Protein AF-A0A951BWD3-F1 (afdb_monomer_lite)

Secondary structure (DSSP, 8-state):
-HHHHHHHHHHHHHHHHHHHHHHHHHHHHHHHHHHTT-TT-----S-GGGHHHHHHHHHHS-HHHHHHHHHHHHHHHHHHHHTS-HHHHHHHHHHHHHHT-

Foldseek 3Di:
DVVVVVVVVVVLVVVVVVLVVVVLLLVQLVVCLVCPPDPPPPDDRPPPVCNVVSNVVSVPDDPVNSVVVVVLSVVLVVCSVVVPCNPVSVVVVVVVVVVVD

Radius of gyration: 16.52 Å; chains: 1; bounding box: 34×26×48 Å

pLDDT: mean 78.41, std 15.21, range [47.03, 95.56]

Sequence (101 aa):
SSVSEGIGRSKADKLDSYLKVLYDLLRDLVILRETGDTAAANVSIKNEDIRRELQPLAACVPFSWIRKAVEKVDQIVELLRRNIQKTIALDALIVELRGAL

Structure (mmCIF, N/CA/C/O backbone):
data_AF-A0A951BWD3-F1
#
_entry.id   AF-A0A951BWD3-F1
#
loop_
_atom_site.group_PDB
_atom_site.id
_atom_site.type_symbol
_atom_site.label_atom_id
_atom_site.label_alt_id
_atom_site.label_comp_id
_atom_site.label_asym_id
_atom_site.label_entity_id
_atom_site.label_seq_id
_atom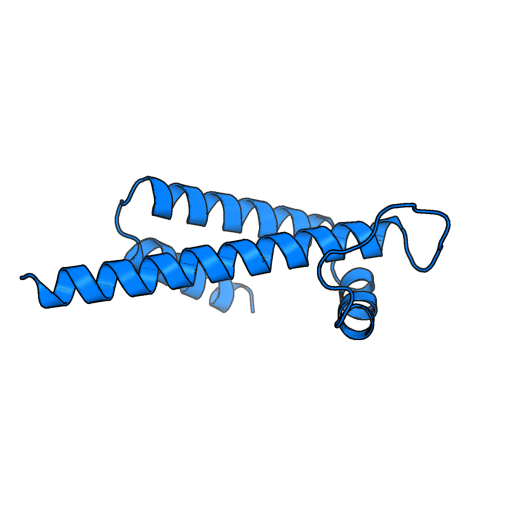_site.pdbx_PDB_ins_code
_atom_site.Cartn_x
_atom_site.Cartn_y
_atom_site.Cartn_z
_atom_site.occupancy
_atom_site.B_iso_or_equiv
_atom_site.auth_seq_id
_atom_site.auth_comp_id
_atom_site.auth_asym_id
_atom_site.auth_atom_id
_atom_site.pdbx_PDB_model_num
ATOM 1 N N . SER A 1 1 ? -11.343 2.843 33.570 1.00 49.84 1 SER A N 1
ATOM 2 C CA . SER A 1 1 ? -11.481 3.447 32.228 1.00 49.84 1 SER A CA 1
ATOM 3 C C . SER A 1 1 ? -10.162 3.944 31.627 1.00 49.84 1 SER A C 1
ATOM 5 O O . SER A 1 1 ? -9.987 3.794 30.431 1.00 49.84 1 SER A O 1
ATOM 7 N N . SER A 1 2 ? -9.187 4.414 32.423 1.00 48.12 2 SER A N 1
ATOM 8 C CA . SER A 1 2 ? -7.911 4.975 31.918 1.00 48.12 2 SER A CA 1
ATOM 9 C C . SER A 1 2 ? -6.970 3.986 31.185 1.00 48.12 2 SER A C 1
ATOM 11 O O . SER A 1 2 ? -6.305 4.362 30.223 1.00 48.12 2 SER A O 1
ATOM 13 N N . VAL A 1 3 ? -6.940 2.701 31.568 1.00 50.00 3 VAL A N 1
ATOM 14 C CA . VAL A 1 3 ? -6.038 1.704 30.945 1.00 50.00 3 VAL A CA 1
ATOM 15 C C . VAL A 1 3 ? -6.491 1.304 29.530 1.00 50.00 3 VAL A C 1
ATOM 17 O O . VAL A 1 3 ? -5.663 1.184 28.629 1.00 50.00 3 VAL A O 1
ATOM 20 N N . SER A 1 4 ? -7.801 1.153 29.296 1.00 47.03 4 SER A N 1
ATOM 21 C CA . SER A 1 4 ? -8.338 0.822 27.965 1.00 47.03 4 SER A CA 1
ATOM 22 C C . SER A 1 4 ? -8.143 1.957 26.952 1.00 47.03 4 SER A C 1
ATOM 24 O O . SER A 1 4 ? -7.880 1.684 25.782 1.00 47.03 4 SER A O 1
ATOM 26 N N . GLU A 1 5 ? -8.195 3.217 27.393 1.00 54.69 5 GLU A N 1
ATOM 27 C CA . GLU A 1 5 ? -7.921 4.387 26.544 1.00 54.69 5 GLU A CA 1
ATOM 28 C C . GLU A 1 5 ? -6.436 4.483 26.156 1.00 54.69 5 GLU A C 1
ATOM 30 O O . GLU A 1 5 ? -6.115 4.729 24.990 1.00 54.69 5 GLU A O 1
ATOM 35 N N . GLY A 1 6 ? -5.519 4.206 27.093 1.00 48.12 6 GLY A N 1
ATOM 36 C CA . GLY A 1 6 ? -4.075 4.195 26.824 1.00 48.12 6 GLY A CA 1
ATOM 37 C C . GLY A 1 6 ? -3.650 3.115 25.821 1.00 48.12 6 GLY A C 1
ATOM 38 O O . GLY A 1 6 ? -2.843 3.372 24.924 1.00 48.12 6 GLY A O 1
ATOM 39 N N . ILE A 1 7 ? -4.247 1.921 25.909 1.00 53.00 7 ILE A N 1
ATOM 40 C CA . ILE A 1 7 ? -3.985 0.817 24.971 1.00 53.00 7 ILE A CA 1
ATOM 41 C C . ILE A 1 7 ? -4.544 1.135 23.576 1.00 53.00 7 ILE A C 1
ATOM 43 O O . ILE A 1 7 ? -3.884 0.857 22.572 1.00 53.00 7 ILE A O 1
ATOM 47 N N . GLY A 1 8 ? -5.736 1.735 23.495 1.00 57.53 8 GLY A N 1
ATOM 48 C CA . GLY A 1 8 ? -6.345 2.140 22.225 1.00 57.53 8 GLY A CA 1
ATOM 49 C C . GLY A 1 8 ? -5.518 3.187 21.475 1.00 57.53 8 GLY A C 1
ATOM 50 O O . GLY A 1 8 ? -5.341 3.077 20.262 1.00 57.53 8 GLY A O 1
ATOM 51 N N . ARG A 1 9 ? -4.946 4.156 22.199 1.00 57.88 9 ARG A N 1
ATOM 52 C CA . ARG A 1 9 ? -4.087 5.202 21.626 1.00 57.88 9 ARG A CA 1
ATOM 53 C C . ARG A 1 9 ? -2.776 4.643 21.073 1.00 57.88 9 ARG A C 1
ATOM 55 O O . ARG A 1 9 ? -2.473 4.865 19.910 1.00 57.88 9 ARG A O 1
ATOM 62 N N . SER A 1 10 ? -2.076 3.811 21.847 1.00 60.62 10 SER A N 1
ATOM 63 C CA . SER A 1 10 ? -0.818 3.189 21.403 1.00 60.62 10 SER A CA 1
ATOM 64 C C . SER A 1 10 ? -0.992 2.300 20.163 1.00 60.62 10 SER A C 1
ATOM 66 O O . SER A 1 10 ? -0.121 2.256 19.294 1.00 60.62 10 SER A O 1
ATOM 68 N N . LYS A 1 11 ? -2.122 1.588 20.053 1.00 63.38 11 LYS A N 1
ATOM 69 C CA . LYS A 1 11 ? -2.438 0.785 18.862 1.00 63.38 11 LYS A CA 1
ATOM 70 C C . LYS A 1 11 ? -2.742 1.653 17.638 1.00 63.38 11 LYS A C 1
ATOM 72 O O . LYS A 1 11 ? -2.332 1.282 16.543 1.00 63.38 11 LYS A O 1
ATOM 77 N N . ALA A 1 12 ? -3.418 2.787 17.821 1.00 65.62 12 ALA A N 1
ATOM 78 C CA . ALA A 1 12 ? -3.670 3.740 16.743 1.00 65.62 12 ALA A CA 1
ATOM 79 C C . ALA A 1 12 ? -2.362 4.362 16.227 1.00 65.62 12 ALA A C 1
ATOM 81 O O . ALA A 1 12 ? -2.132 4.341 15.025 1.00 65.62 12 ALA A O 1
ATOM 82 N N . ASP A 1 13 ? -1.461 4.780 17.121 1.00 73.88 13 ASP A N 1
ATOM 83 C CA . ASP A 1 13 ? -0.162 5.358 16.741 1.00 73.88 13 ASP A CA 1
ATOM 84 C C . ASP A 1 13 ? 0.699 4.363 15.932 1.00 73.88 13 ASP A C 1
ATOM 86 O O . ASP A 1 13 ? 1.376 4.723 14.963 1.00 73.88 13 ASP A O 1
ATOM 90 N N . LYS A 1 14 ? 0.644 3.073 16.296 1.00 79.44 14 LYS A N 1
ATOM 91 C CA . LYS A 1 14 ? 1.298 1.998 15.532 1.00 79.44 14 LYS A CA 1
ATOM 92 C C . LYS A 1 14 ? 0.651 1.789 14.167 1.00 79.44 14 LYS A C 1
ATOM 94 O O . LYS A 1 14 ? 1.368 1.617 13.187 1.00 79.44 14 LYS A O 1
ATOM 99 N N . LEU A 1 15 ? -0.679 1.809 14.095 1.00 80.38 15 LEU A N 1
ATOM 100 C CA . LEU A 1 15 ? -1.398 1.655 12.833 1.00 80.38 15 LEU A CA 1
ATOM 101 C C . LEU A 1 15 ? -1.099 2.813 11.874 1.00 80.38 15 LEU A C 1
ATOM 103 O O . LEU A 1 15 ? -0.773 2.559 10.720 1.00 80.38 15 LEU A O 1
ATOM 107 N N . ASP A 1 16 ? -1.106 4.055 12.358 1.00 82.81 16 ASP A N 1
ATOM 108 C CA . ASP A 1 16 ? -0.715 5.230 11.570 1.00 82.81 16 ASP A CA 1
ATOM 109 C C . ASP A 1 16 ? 0.720 5.093 11.036 1.00 82.81 16 ASP A C 1
ATOM 111 O O . ASP A 1 16 ? 0.995 5.399 9.872 1.00 82.81 16 ASP A O 1
ATOM 115 N N . SER A 1 17 ? 1.630 4.559 11.857 1.00 87.44 17 SER A N 1
ATOM 116 C CA . SER A 1 17 ? 3.005 4.268 11.437 1.00 87.44 17 SER A CA 1
ATOM 117 C C . SER A 1 17 ? 3.056 3.211 10.330 1.00 87.44 17 SER A C 1
ATOM 119 O O . SER A 1 17 ? 3.766 3.395 9.342 1.00 87.44 17 SER A O 1
ATOM 121 N N . TYR A 1 18 ? 2.279 2.131 10.446 1.00 88.31 18 TYR A N 1
ATOM 122 C CA . TYR A 1 18 ? 2.224 1.088 9.418 1.00 88.31 18 TYR A CA 1
ATOM 123 C C . TYR A 1 18 ? 1.600 1.577 8.110 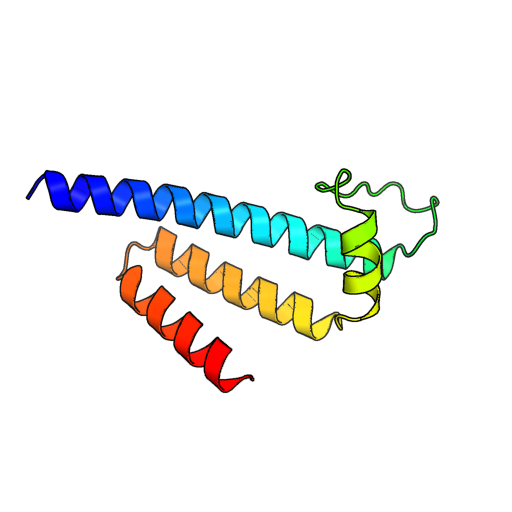1.00 88.31 18 TYR A C 1
ATOM 125 O O . TYR A 1 18 ? 2.113 1.251 7.042 1.00 88.31 18 TYR A O 1
ATOM 133 N N . LEU A 1 19 ? 0.543 2.392 8.167 1.00 88.94 19 LEU A N 1
ATOM 134 C CA . LEU A 1 19 ? -0.072 2.968 6.967 1.00 88.94 19 LEU A CA 1
ATOM 135 C C . LEU A 1 19 ? 0.897 3.903 6.246 1.00 88.94 19 LEU A C 1
ATOM 137 O O . LEU A 1 19 ? 0.975 3.879 5.020 1.00 88.94 19 LEU A O 1
ATOM 141 N N . LYS A 1 20 ? 1.692 4.675 6.994 1.00 91.06 20 LYS A N 1
ATOM 142 C CA . LYS A 1 20 ? 2.755 5.500 6.414 1.00 91.06 20 LYS A CA 1
ATOM 143 C C . LYS A 1 20 ? 3.811 4.657 5.696 1.00 91.06 20 LYS A C 1
ATOM 145 O O . LYS A 1 20 ? 4.168 4.990 4.569 1.00 91.06 20 LYS A O 1
ATOM 150 N N . VAL A 1 21 ? 4.280 3.573 6.319 1.00 93.88 21 VAL A N 1
ATOM 151 C CA . VAL A 1 21 ? 5.221 2.636 5.678 1.00 93.88 21 VAL A CA 1
ATOM 152 C C . VAL A 1 21 ? 4.607 2.057 4.402 1.00 93.88 21 VAL A C 1
ATOM 154 O O . VAL A 1 21 ? 5.260 2.043 3.364 1.00 93.88 21 VAL A O 1
ATOM 157 N N . LEU A 1 22 ? 3.334 1.658 4.439 1.00 92.88 22 LEU A N 1
ATOM 158 C CA . LEU A 1 22 ? 2.639 1.125 3.269 1.00 92.88 22 LEU A CA 1
ATOM 159 C C . LEU A 1 22 ? 2.524 2.151 2.131 1.00 92.88 22 LEU A C 1
ATOM 161 O O . LEU A 1 22 ? 2.773 1.792 0.985 1.00 92.88 22 LEU A O 1
ATOM 165 N N . TYR A 1 23 ? 2.210 3.420 2.411 1.00 94.25 23 TYR A N 1
ATOM 166 C CA . TYR A 1 23 ? 2.238 4.467 1.377 1.00 94.25 23 TYR A CA 1
ATOM 167 C C . TYR A 1 23 ? 3.611 4.622 0.743 1.00 94.25 23 TYR A C 1
ATOM 169 O O . TYR A 1 23 ? 3.705 4.747 -0.476 1.00 94.25 23 TYR A O 1
ATOM 177 N N . ASP A 1 24 ? 4.658 4.651 1.565 1.00 94.31 24 ASP A N 1
ATOM 178 C CA . ASP A 1 24 ? 6.020 4.829 1.077 1.00 94.31 24 ASP A CA 1
ATOM 179 C C . ASP A 1 24 ? 6.424 3.644 0.181 1.00 94.31 24 ASP A C 1
ATOM 181 O O . ASP A 1 24 ? 6.972 3.859 -0.897 1.00 94.31 24 ASP A O 1
ATOM 185 N N . LEU A 1 25 ? 6.034 2.416 0.537 1.00 95.38 25 LEU A N 1
ATOM 186 C CA . LEU A 1 25 ? 6.226 1.235 -0.312 1.00 95.38 25 LEU A CA 1
ATOM 187 C C . LEU A 1 25 ? 5.412 1.303 -1.612 1.00 95.38 25 LEU A C 1
ATOM 189 O O . LEU A 1 25 ? 5.953 1.054 -2.684 1.00 95.38 25 LEU A O 1
ATOM 193 N N . LEU A 1 26 ? 4.125 1.664 -1.554 1.00 95.31 26 LEU A N 1
ATOM 194 C CA . LEU A 1 26 ? 3.277 1.785 -2.749 1.00 95.31 26 LEU A CA 1
ATOM 195 C C . LEU A 1 26 ? 3.807 2.858 -3.704 1.00 95.31 26 LEU A C 1
ATOM 197 O O . LEU A 1 26 ? 3.826 2.645 -4.915 1.00 95.31 26 LEU A O 1
ATOM 201 N N . ARG A 1 27 ? 4.280 3.988 -3.168 1.00 94.06 27 ARG A N 1
ATOM 202 C CA . ARG A 1 27 ? 4.953 5.038 -3.938 1.00 94.06 27 ARG A CA 1
ATOM 203 C C . ARG A 1 27 ? 6.199 4.495 -4.629 1.00 94.06 27 ARG A C 1
ATOM 205 O O . ARG A 1 27 ? 6.374 4.738 -5.821 1.00 94.06 27 ARG A O 1
ATOM 212 N N . ASP A 1 28 ? 7.045 3.783 -3.895 1.00 94.12 28 ASP A N 1
ATOM 213 C CA . ASP A 1 28 ? 8.276 3.219 -4.439 1.00 94.12 28 ASP A CA 1
ATOM 214 C C . ASP A 1 28 ? 7.976 2.198 -5.544 1.00 94.12 28 ASP A C 1
ATOM 216 O O . ASP A 1 28 ? 8.625 2.230 -6.584 1.00 94.12 28 ASP A O 1
ATOM 220 N N . LEU A 1 29 ? 6.927 1.379 -5.400 1.00 93.62 29 LEU A N 1
ATOM 221 C CA . LEU A 1 29 ? 6.471 0.476 -6.463 1.00 93.62 29 LEU A CA 1
ATOM 222 C C . LEU A 1 29 ? 6.028 1.224 -7.728 1.00 93.62 29 LEU A C 1
ATOM 224 O O . LEU A 1 29 ? 6.332 0.763 -8.828 1.00 93.62 29 LEU A O 1
ATOM 228 N N . VAL A 1 30 ? 5.340 2.367 -7.601 1.00 93.38 30 VAL A N 1
ATOM 229 C CA . VAL A 1 30 ? 5.005 3.211 -8.765 1.00 93.38 30 VAL A CA 1
ATOM 230 C C . VAL A 1 30 ? 6.276 3.728 -9.426 1.00 93.38 30 VAL A C 1
ATOM 232 O O . VAL A 1 30 ? 6.409 3.619 -10.640 1.00 93.38 30 VAL A O 1
ATOM 235 N N . ILE A 1 31 ? 7.214 4.264 -8.640 1.00 91.56 31 ILE A N 1
ATOM 236 C CA . ILE A 1 31 ? 8.472 4.800 -9.168 1.00 91.56 31 ILE A CA 1
ATOM 237 C C . ILE A 1 31 ? 9.215 3.699 -9.925 1.00 91.56 31 ILE A C 1
ATOM 239 O O . ILE A 1 31 ? 9.442 3.854 -11.117 1.00 91.56 31 ILE A O 1
ATOM 243 N N . LEU A 1 32 ? 9.500 2.564 -9.280 1.00 91.00 32 LEU A N 1
ATOM 244 C CA . LEU A 1 32 ? 10.253 1.457 -9.879 1.00 91.00 32 LEU A CA 1
ATOM 245 C C . LEU A 1 32 ? 9.598 0.901 -11.144 1.00 91.00 32 LEU A C 1
ATOM 247 O O . LEU A 1 32 ? 10.297 0.541 -12.089 1.00 91.00 32 LEU A O 1
ATOM 251 N N . ARG A 1 33 ? 8.265 0.848 -11.180 1.00 90.12 33 ARG A N 1
ATOM 252 C CA . ARG A 1 33 ? 7.510 0.412 -12.356 1.00 90.12 33 ARG A CA 1
ATOM 253 C C . ARG A 1 33 ? 7.688 1.363 -13.539 1.00 90.12 33 ARG A C 1
ATOM 255 O O . ARG A 1 33 ? 7.908 0.893 -14.650 1.00 90.12 33 ARG A O 1
ATOM 262 N N . GLU A 1 34 ? 7.569 2.669 -13.312 1.00 86.38 34 GLU A N 1
ATOM 263 C CA . GLU A 1 34 ? 7.605 3.671 -14.386 1.00 86.38 34 GLU A CA 1
ATOM 264 C C . GLU A 1 34 ? 9.036 4.013 -14.822 1.00 86.38 34 GLU A C 1
ATOM 266 O O . GLU A 1 34 ? 9.277 4.319 -15.988 1.00 86.38 34 GLU A O 1
ATOM 271 N N . THR A 1 35 ? 10.006 3.948 -13.907 1.00 83.06 35 THR A N 1
ATOM 272 C CA . THR A 1 35 ? 11.413 4.246 -14.207 1.00 83.06 35 THR A CA 1
ATOM 273 C C . THR A 1 35 ? 12.210 3.021 -14.637 1.00 83.06 35 THR A C 1
ATOM 275 O O . THR A 1 35 ? 13.280 3.181 -15.222 1.00 83.06 35 THR A O 1
ATOM 278 N N . GLY A 1 36 ? 11.730 1.808 -14.345 1.00 72.12 36 GLY A N 1
ATOM 279 C CA . GLY A 1 36 ? 12.463 0.568 -14.596 1.00 72.12 36 GLY A CA 1
ATOM 280 C C . GLY A 1 36 ? 13.856 0.565 -13.951 1.00 72.12 36 GLY A C 1
ATOM 281 O O . GLY A 1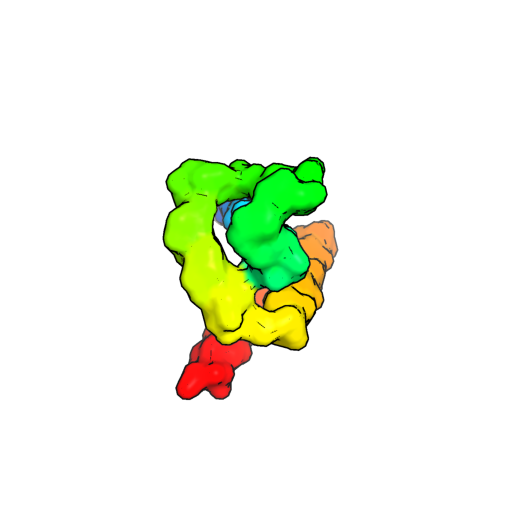 36 ? 14.066 1.166 -12.898 1.00 72.12 36 GLY A O 1
ATOM 282 N N . ASP A 1 37 ? 14.816 -0.094 -14.606 1.00 64.06 37 ASP A N 1
ATOM 283 C CA . ASP A 1 37 ? 16.247 -0.089 -14.233 1.00 64.06 37 ASP A CA 1
ATOM 284 C C . ASP A 1 37 ? 17.011 1.138 -14.765 1.00 64.06 37 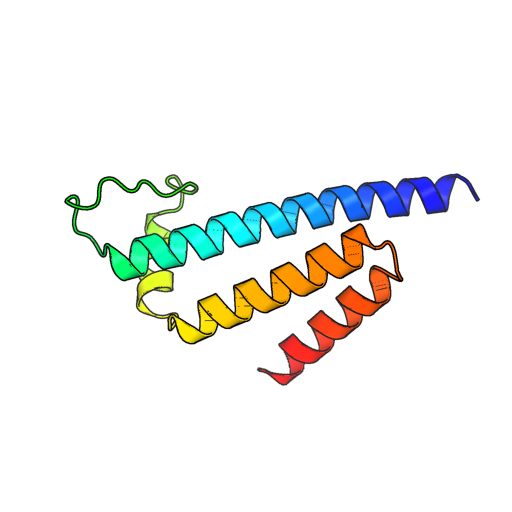ASP A C 1
ATOM 286 O O . ASP A 1 37 ? 18.226 1.271 -14.590 1.00 64.06 37 ASP A O 1
ATOM 290 N N . THR A 1 38 ? 16.332 2.053 -15.460 1.00 58.75 38 THR A N 1
ATOM 291 C CA . THR A 1 38 ? 17.003 3.194 -16.077 1.00 58.75 38 THR A CA 1
ATOM 292 C C . THR A 1 38 ? 17.361 4.258 -15.041 1.00 58.75 38 THR A C 1
ATOM 294 O O . THR A 1 38 ? 16.516 5.022 -14.580 1.00 58.75 38 THR A O 1
ATOM 297 N N . ALA A 1 39 ? 18.664 4.389 -14.775 1.00 54.69 39 ALA A N 1
ATOM 298 C CA . ALA A 1 39 ? 19.289 5.448 -13.970 1.00 54.69 39 ALA A CA 1
ATOM 299 C C . ALA A 1 39 ? 19.018 6.890 -14.466 1.00 54.69 39 ALA A C 1
ATOM 301 O O . ALA A 1 39 ? 19.471 7.853 -13.854 1.00 54.69 39 ALA A O 1
ATOM 302 N N . ALA A 1 40 ? 18.297 7.052 -15.581 1.00 53.22 40 ALA A N 1
ATOM 303 C CA . ALA A 1 40 ? 17.900 8.341 -16.140 1.00 53.22 40 ALA A CA 1
ATOM 304 C C . ALA A 1 40 ? 16.782 9.029 -15.337 1.00 53.22 40 ALA A C 1
ATOM 306 O O . ALA A 1 40 ? 16.590 10.240 -15.460 1.00 53.22 40 ALA A O 1
ATOM 307 N N . ALA A 1 41 ? 16.049 8.286 -14.506 1.00 56.59 41 ALA A N 1
ATOM 308 C CA . ALA A 1 41 ? 15.077 8.883 -13.614 1.00 56.59 41 ALA A CA 1
ATOM 309 C C . ALA A 1 41 ? 15.767 9.361 -12.336 1.00 56.59 41 ALA A C 1
ATOM 311 O O . ALA A 1 41 ? 16.148 8.570 -11.478 1.00 56.59 41 ALA A O 1
ATOM 312 N N . ASN A 1 42 ? 15.880 10.678 -12.182 1.00 62.72 42 ASN A N 1
ATOM 313 C CA . ASN A 1 42 ? 16.414 11.345 -10.990 1.00 62.72 42 ASN A CA 1
ATOM 314 C C . ASN A 1 42 ? 15.458 11.244 -9.773 1.00 62.72 42 ASN A C 1
ATOM 316 O O . ASN A 1 42 ? 15.337 12.167 -8.969 1.00 62.72 42 ASN A O 1
ATOM 320 N N . VAL A 1 43 ? 14.699 10.149 -9.685 1.00 75.06 43 VAL A N 1
ATOM 321 C CA . VAL A 1 43 ? 13.666 9.889 -8.687 1.00 75.06 43 VAL A CA 1
ATOM 322 C C . VAL A 1 43 ? 14.135 8.705 -7.846 1.00 75.06 43 VAL A C 1
ATOM 324 O O . VAL A 1 43 ? 14.024 7.552 -8.252 1.00 75.06 43 VAL A O 1
ATOM 327 N N . SER A 1 44 ? 14.698 9.004 -6.676 1.00 83.31 44 SER A N 1
ATOM 328 C CA . SER A 1 44 ? 15.086 7.994 -5.685 1.00 83.31 44 SER A CA 1
ATOM 329 C C . SER A 1 44 ? 13.852 7.466 -4.949 1.00 83.31 44 SER A C 1
ATOM 331 O O . SER A 1 44 ? 12.882 8.204 -4.728 1.00 83.31 44 SER A O 1
ATOM 333 N N . ILE A 1 45 ? 13.888 6.178 -4.605 1.00 90.69 45 ILE A N 1
ATOM 334 C CA . ILE A 1 45 ? 12.864 5.546 -3.772 1.00 90.69 45 ILE A CA 1
ATOM 335 C C . ILE A 1 45 ? 13.208 5.765 -2.300 1.00 90.69 45 ILE A C 1
ATOM 337 O O . ILE A 1 45 ? 14.352 6.055 -1.958 1.00 90.69 45 ILE A O 1
ATOM 341 N N . LYS A 1 46 ? 12.237 5.645 -1.401 1.00 91.19 46 LYS A N 1
ATOM 342 C CA . LYS A 1 46 ? 12.513 5.790 0.036 1.00 91.19 46 LYS A CA 1
ATOM 343 C C . LYS A 1 46 ? 13.159 4.551 0.641 1.00 91.19 46 LYS A C 1
ATOM 345 O O . LYS A 1 46 ? 14.017 4.679 1.509 1.00 91.19 46 LYS A O 1
ATOM 350 N N . ASN A 1 47 ? 12.739 3.377 0.191 1.00 92.50 47 ASN A N 1
ATOM 351 C CA . ASN A 1 47 ? 13.158 2.084 0.717 1.00 92.50 47 ASN A CA 1
ATOM 352 C C . ASN A 1 47 ? 14.313 1.509 -0.128 1.00 92.50 47 ASN A C 1
ATOM 354 O O . ASN A 1 47 ? 14.208 0.432 -0.716 1.00 92.50 47 ASN A O 1
ATOM 358 N N . GLU A 1 48 ? 15.403 2.278 -0.255 1.00 91.25 48 GLU A N 1
ATOM 359 C CA . GLU A 1 48 ? 16.589 1.904 -1.051 1.00 91.25 48 GLU A CA 1
ATOM 360 C C . GLU A 1 48 ? 17.263 0.623 -0.540 1.00 91.25 48 GLU A C 1
ATOM 362 O O . GLU A 1 48 ? 17.791 -0.167 -1.324 1.00 91.25 48 GLU A O 1
ATOM 367 N N . ASP A 1 49 ? 17.217 0.401 0.772 1.00 92.75 49 ASP A N 1
ATOM 368 C CA . ASP A 1 49 ? 17.762 -0.765 1.464 1.00 92.75 49 ASP A CA 1
ATOM 369 C C . ASP A 1 49 ? 17.135 -2.084 0.989 1.00 92.75 49 ASP A C 1
ATOM 371 O O . ASP A 1 49 ? 17.843 -3.085 0.872 1.00 92.75 49 ASP A O 1
ATOM 375 N N . ILE A 1 50 ? 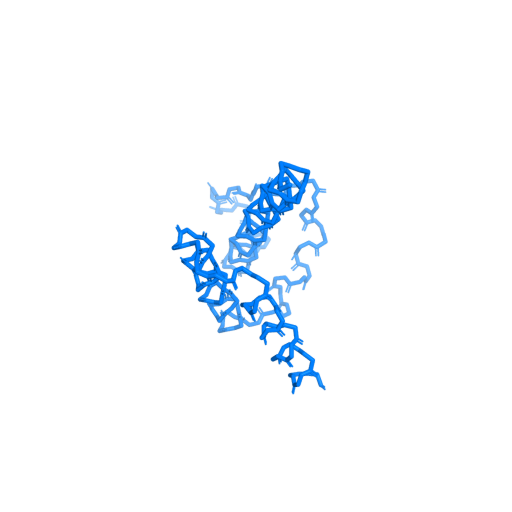15.851 -2.062 0.622 1.00 93.31 50 ILE A N 1
ATOM 376 C CA . ILE A 1 50 ? 15.104 -3.222 0.106 1.00 93.31 50 ILE A CA 1
ATOM 377 C C . ILE A 1 50 ? 14.750 -3.101 -1.384 1.00 93.31 50 ILE A C 1
ATOM 379 O O . ILE A 1 50 ? 13.928 -3.861 -1.901 1.00 93.31 50 ILE A O 1
ATOM 383 N N . ARG A 1 51 ? 15.393 -2.189 -2.129 1.00 91.38 51 ARG A N 1
ATOM 384 C CA . ARG A 1 51 ? 15.158 -1.989 -3.575 1.00 91.38 51 ARG A CA 1
ATOM 385 C C . ARG A 1 51 ? 15.144 -3.299 -4.362 1.00 91.38 51 ARG A C 1
ATOM 387 O O . ARG A 1 51 ? 14.286 -3.504 -5.216 1.00 91.38 51 ARG A O 1
ATOM 394 N N . ARG A 1 52 ? 16.105 -4.184 -4.079 1.00 90.12 52 ARG A N 1
ATOM 395 C CA . ARG A 1 52 ? 16.272 -5.469 -4.783 1.00 90.12 52 ARG A CA 1
ATOM 396 C C . ARG A 1 52 ? 15.055 -6.384 -4.645 1.00 90.12 52 ARG A C 1
ATOM 398 O O . ARG A 1 52 ? 14.798 -7.177 -5.543 1.00 90.12 52 ARG A O 1
ATOM 405 N N . GLU A 1 53 ? 14.315 -6.260 -3.551 1.00 92.88 53 GLU A N 1
ATOM 406 C CA . GLU A 1 53 ? 13.090 -7.015 -3.285 1.00 92.88 53 GLU A CA 1
ATOM 407 C C . GLU A 1 53 ? 11.868 -6.327 -3.908 1.00 92.88 53 GLU A C 1
ATOM 409 O O . GLU A 1 53 ? 10.963 -6.994 -4.409 1.00 92.88 53 GLU A O 1
ATOM 414 N N . LEU A 1 54 ? 11.860 -4.990 -3.948 1.00 92.06 54 LEU A N 1
ATOM 415 C CA . LEU A 1 54 ? 10.776 -4.201 -4.541 1.00 92.06 54 LEU A CA 1
ATOM 416 C C . LEU A 1 54 ? 10.767 -4.235 -6.075 1.00 92.06 54 LEU A C 1
ATOM 418 O O . LEU A 1 54 ? 9.691 -4.215 -6.670 1.00 92.06 54 LEU A O 1
ATOM 422 N N . GLN A 1 55 ? 11.931 -4.327 -6.723 1.00 90.75 55 GLN A N 1
ATOM 423 C CA . GLN A 1 55 ? 12.054 -4.366 -8.185 1.00 90.75 55 GLN A CA 1
ATOM 424 C C . GLN A 1 55 ? 11.219 -5.490 -8.844 1.00 90.75 55 GLN A C 1
ATOM 426 O O . GLN A 1 55 ? 10.408 -5.184 -9.725 1.00 90.75 55 GLN A O 1
ATOM 431 N N . PRO A 1 56 ? 11.337 -6.776 -8.440 1.00 92.19 56 PRO A N 1
ATOM 432 C CA . PRO A 1 56 ? 10.525 -7.844 -9.024 1.00 92.19 56 PRO A CA 1
ATOM 433 C C . PRO A 1 56 ? 9.035 -7.692 -8.696 1.00 92.19 56 PRO A C 1
ATOM 435 O O . PRO A 1 56 ? 8.189 -8.030 -9.523 1.00 92.19 56 PRO A O 1
ATOM 438 N N . LEU A 1 57 ? 8.693 -7.148 -7.523 1.00 91.12 57 LEU A N 1
ATOM 439 C CA . LEU A 1 57 ? 7.301 -6.870 -7.171 1.00 91.12 57 LEU A CA 1
ATOM 440 C C . LEU A 1 57 ? 6.702 -5.816 -8.105 1.00 91.12 57 LEU A C 1
ATOM 442 O O . LEU A 1 57 ? 5.638 -6.055 -8.675 1.00 91.12 57 LEU A O 1
ATOM 446 N N . ALA A 1 58 ? 7.398 -4.697 -8.323 1.00 91.19 58 ALA A N 1
ATOM 447 C CA . ALA A 1 58 ? 6.955 -3.606 -9.192 1.00 91.19 58 ALA A CA 1
ATOM 448 C C . ALA A 1 58 ? 6.704 -4.062 -10.641 1.00 91.19 58 ALA A C 1
ATOM 450 O O . ALA A 1 58 ? 5.746 -3.609 -11.276 1.00 91.19 58 ALA A O 1
ATOM 451 N N . ALA A 1 59 ? 7.515 -5.002 -11.139 1.00 89.75 59 ALA A N 1
ATOM 452 C CA . ALA A 1 59 ? 7.339 -5.605 -12.459 1.00 89.75 59 ALA A CA 1
ATOM 453 C C . ALA A 1 59 ? 6.048 -6.442 -12.564 1.00 89.75 59 ALA A C 1
ATOM 455 O O . ALA A 1 59 ? 5.393 -6.448 -13.608 1.00 89.75 59 ALA A O 1
ATOM 456 N N . CYS A 1 60 ? 5.654 -7.116 -11.482 1.00 90.62 60 CYS A N 1
ATOM 457 C CA . CYS A 1 60 ? 4.521 -8.044 -11.467 1.00 90.62 60 CYS A CA 1
ATOM 458 C C . CYS A 1 60 ? 3.188 -7.401 -11.047 1.00 90.62 60 CYS A C 1
ATOM 460 O O . CYS A 1 60 ? 2.131 -7.871 -11.470 1.00 90.62 60 CYS A O 1
ATOM 462 N N . VAL A 1 61 ? 3.190 -6.335 -10.236 1.00 91.50 61 VAL A N 1
ATOM 463 C CA . VAL A 1 61 ? 1.943 -5.679 -9.797 1.00 91.50 61 VAL A CA 1
ATOM 464 C C . VAL A 1 61 ? 1.438 -4.668 -10.828 1.00 91.50 61 VAL A C 1
ATOM 466 O O . VAL A 1 61 ? 2.167 -3.729 -11.142 1.00 91.50 61 VAL A O 1
ATOM 469 N N . PRO A 1 62 ? 0.203 -4.786 -11.355 1.00 93.19 62 PRO A N 1
ATOM 470 C CA . PRO A 1 62 ? -0.337 -3.823 -12.312 1.00 93.19 62 PRO A CA 1
ATOM 471 C C . PRO A 1 62 ? -0.601 -2.464 -11.652 1.00 93.19 62 PRO A C 1
ATOM 473 O O . PRO A 1 62 ? -1.022 -2.390 -10.499 1.00 93.19 62 PRO A O 1
ATOM 476 N N . PHE A 1 63 ? -0.435 -1.373 -12.405 1.00 92.12 63 PHE A N 1
ATOM 477 C CA . PHE A 1 63 ? -0.676 -0.017 -11.892 1.00 92.12 63 PHE A CA 1
ATOM 478 C C . PHE A 1 63 ? -2.093 0.162 -11.318 1.00 92.12 63 PHE A C 1
ATOM 480 O O . PHE A 1 63 ? -2.280 0.799 -10.284 1.00 92.12 63 PHE A O 1
ATOM 487 N N . SER A 1 64 ? -3.098 -0.461 -11.941 1.00 94.25 64 SER A N 1
ATOM 488 C CA . SER A 1 64 ? -4.482 -0.447 -11.454 1.00 94.25 64 SER A CA 1
ATOM 489 C C . SER A 1 64 ? -4.637 -1.065 -10.061 1.00 94.25 64 SER A C 1
ATOM 491 O O . SER A 1 64 ? -5.491 -0.626 -9.292 1.00 94.25 64 SER A O 1
ATOM 493 N N . TRP A 1 65 ? -3.810 -2.054 -9.717 1.00 95.56 65 TRP A N 1
ATOM 494 C CA . TRP A 1 65 ? -3.779 -2.638 -8.381 1.00 95.56 65 TRP A CA 1
ATOM 495 C C . TRP A 1 65 ? -3.160 -1.668 -7.377 1.00 95.56 65 TRP A C 1
ATOM 497 O O . TRP A 1 65 ? -3.747 -1.439 -6.323 1.00 95.56 65 TRP A O 1
ATOM 507 N N . ILE A 1 66 ? -2.044 -1.020 -7.734 1.00 93.81 66 ILE A N 1
ATOM 508 C CA . ILE A 1 66 ? -1.389 -0.025 -6.871 1.00 93.81 66 ILE A CA 1
ATOM 509 C C . ILE A 1 66 ? -2.342 1.138 -6.579 1.00 93.81 66 ILE A C 1
ATOM 511 O O . ILE A 1 66 ? -2.500 1.540 -5.429 1.00 93.81 66 ILE A O 1
ATOM 515 N N . ARG A 1 67 ? -3.052 1.626 -7.601 1.00 94.62 67 ARG A N 1
ATOM 516 C CA . ARG A 1 67 ? -4.067 2.671 -7.440 1.00 94.62 67 ARG A CA 1
ATOM 517 C C . ARG A 1 67 ? -5.177 2.255 -6.469 1.00 94.62 67 ARG A C 1
ATOM 519 O O . ARG A 1 67 ? -5.499 3.019 -5.566 1.00 94.62 67 ARG A O 1
ATOM 526 N N . LYS A 1 68 ? -5.729 1.046 -6.617 1.00 94.44 68 LYS A N 1
ATOM 527 C CA . LYS A 1 68 ? -6.747 0.520 -5.690 1.00 94.44 68 LYS A CA 1
ATOM 528 C C . LYS A 1 68 ? -6.212 0.388 -4.264 1.00 94.44 68 LYS A C 1
ATOM 530 O O . LYS A 1 68 ? -6.939 0.680 -3.319 1.00 94.44 68 LYS A O 1
ATOM 535 N N . ALA A 1 69 ? -4.960 -0.038 -4.100 1.00 93.06 69 ALA A N 1
ATOM 536 C CA . ALA A 1 69 ? -4.325 -0.123 -2.790 1.00 93.06 69 ALA A CA 1
ATOM 537 C C . ALA A 1 69 ? -4.227 1.264 -2.138 1.00 93.06 69 ALA A C 1
ATOM 539 O O . ALA A 1 69 ? -4.655 1.420 -0.999 1.00 93.06 69 ALA A O 1
ATOM 540 N N . VAL A 1 70 ? -3.765 2.281 -2.874 1.00 93.56 70 VAL A N 1
ATOM 541 C CA . VAL A 1 70 ? -3.712 3.674 -2.396 1.00 93.56 70 VAL A CA 1
ATOM 542 C C . VAL A 1 70 ? -5.097 4.177 -1.979 1.00 93.56 70 VAL A C 1
ATOM 544 O O . VAL A 1 70 ? -5.250 4.637 -0.851 1.00 93.56 70 VAL A O 1
ATOM 547 N N . GLU A 1 71 ? -6.121 3.992 -2.820 1.00 92.38 71 GLU A N 1
ATOM 548 C CA . GLU A 1 71 ? -7.502 4.406 -2.515 1.00 92.38 71 GLU A CA 1
ATOM 549 C C . GLU A 1 71 ? -8.035 3.757 -1.221 1.00 92.38 71 GLU A C 1
ATOM 551 O O . GLU A 1 71 ? -8.757 4.388 -0.448 1.00 92.38 71 GLU A O 1
ATOM 556 N N . LYS A 1 72 ? -7.671 2.499 -0.946 1.00 87.69 72 LYS A N 1
ATOM 557 C CA . LYS A 1 72 ? -8.056 1.801 0.291 1.00 87.69 72 LYS A CA 1
ATOM 558 C C . LYS A 1 72 ? -7.300 2.322 1.510 1.00 87.69 72 LYS A C 1
ATOM 560 O O . LYS A 1 72 ? -7.901 2.477 2.572 1.00 87.69 72 LYS A O 1
ATOM 565 N N . VAL A 1 73 ? -6.009 2.617 1.374 1.00 88.62 73 VAL A N 1
ATOM 566 C CA . VAL A 1 73 ? -5.228 3.222 2.461 1.00 88.62 73 VAL A CA 1
ATOM 567 C C . VAL A 1 73 ? -5.771 4.616 2.795 1.00 88.62 73 VAL A C 1
ATOM 569 O O . VAL A 1 73 ? -5.945 4.912 3.978 1.00 88.62 73 VAL A O 1
ATOM 572 N N . ASP A 1 74 ? -6.147 5.416 1.789 1.00 88.19 74 ASP A N 1
ATOM 573 C CA . ASP A 1 74 ? -6.772 6.735 1.983 1.00 88.19 74 ASP A CA 1
ATOM 574 C C . ASP A 1 74 ? -8.061 6.619 2.814 1.00 88.19 74 ASP A C 1
ATOM 576 O O . ASP A 1 74 ? -8.239 7.347 3.794 1.00 88.19 74 ASP A O 1
ATOM 580 N N . GLN A 1 75 ? -8.926 5.651 2.483 1.00 85.31 75 GLN A N 1
ATOM 581 C CA . GLN A 1 75 ? -10.162 5.383 3.231 1.00 85.31 75 GLN A CA 1
ATOM 582 C C . GLN A 1 75 ? -9.879 5.029 4.696 1.00 85.31 75 GLN A C 1
ATOM 584 O O . GLN A 1 75 ? -10.547 5.534 5.599 1.00 85.31 75 GLN A O 1
ATOM 589 N N . ILE A 1 76 ? -8.873 4.191 4.958 1.00 81.38 76 ILE A N 1
ATOM 590 C CA . ILE A 1 76 ? -8.503 3.812 6.327 1.00 81.38 76 ILE A CA 1
ATOM 591 C C . ILE A 1 76 ? -7.984 5.033 7.089 1.00 81.38 76 ILE A C 1
ATOM 593 O O . ILE A 1 76 ? -8.443 5.292 8.201 1.00 81.38 76 ILE A O 1
ATOM 597 N N . VAL A 1 77 ? -7.077 5.817 6.501 1.00 83.31 77 VAL A N 1
ATOM 598 C CA . VAL A 1 77 ? -6.550 7.042 7.128 1.00 83.31 77 VAL A CA 1
ATOM 599 C C . VAL A 1 77 ? -7.675 8.025 7.444 1.00 83.31 77 VAL A C 1
ATOM 601 O O . VAL A 1 77 ? -7.687 8.631 8.518 1.00 83.31 77 VAL A O 1
ATOM 604 N N . GLU A 1 78 ? -8.647 8.171 6.548 1.00 81.62 78 GLU A N 1
ATOM 605 C CA . GLU A 1 78 ? -9.806 9.029 6.759 1.00 81.62 78 GLU A CA 1
ATOM 606 C C . GLU A 1 78 ? -10.678 8.552 7.932 1.00 81.62 78 GLU A C 1
ATOM 608 O O . GLU A 1 78 ? -11.044 9.356 8.796 1.00 81.62 78 GLU A O 1
ATOM 613 N N . LEU A 1 79 ? -10.951 7.249 8.029 1.00 73.19 79 LEU A N 1
ATOM 614 C CA . LEU A 1 79 ? -11.697 6.655 9.146 1.00 73.19 79 LEU A CA 1
ATOM 615 C C . LEU A 1 79 ? -10.945 6.800 10.480 1.00 73.19 79 LEU A C 1
ATOM 617 O O . LEU A 1 79 ? -11.549 7.135 11.506 1.00 73.19 79 LEU A O 1
ATOM 621 N N . LEU A 1 80 ? -9.620 6.624 10.468 1.00 72.00 80 LEU A N 1
ATOM 622 C CA . LEU A 1 80 ? -8.766 6.799 11.646 1.00 72.00 80 LEU A CA 1
ATOM 623 C C . LEU A 1 80 ? -8.740 8.251 12.131 1.00 72.00 80 LEU A C 1
ATOM 625 O O . LEU A 1 80 ? -8.888 8.482 13.336 1.00 72.00 80 LEU A O 1
ATOM 629 N N . ARG A 1 81 ? -8.618 9.221 11.210 1.00 72.19 81 ARG A N 1
ATOM 630 C CA . ARG A 1 81 ? -8.656 10.666 11.508 1.00 72.19 81 ARG A CA 1
ATOM 631 C C . ARG A 1 81 ? -10.003 11.111 12.057 1.00 72.19 81 ARG A C 1
ATOM 633 O O . ARG A 1 81 ? -10.045 11.937 12.964 1.00 72.19 81 ARG A O 1
ATOM 640 N N . ARG A 1 82 ? -11.097 10.552 11.536 1.00 67.06 82 ARG A N 1
ATOM 641 C CA . ARG A 1 82 ? -12.457 10.840 12.013 1.00 67.06 82 ARG A CA 1
ATOM 642 C C . ARG A 1 82 ? -12.739 10.221 13.389 1.00 67.06 82 ARG A C 1
ATOM 644 O O . ARG A 1 82 ? -13.704 10.615 14.031 1.00 67.06 82 ARG A O 1
ATOM 651 N N . ASN A 1 83 ? -11.888 9.308 13.876 1.00 61.22 83 ASN A N 1
ATOM 652 C CA . ASN A 1 83 ? -12.018 8.629 15.174 1.00 61.22 83 ASN A CA 1
ATOM 653 C C . ASN A 1 83 ? -13.324 7.815 15.315 1.00 61.22 83 ASN A C 1
ATOM 655 O O . ASN A 1 83 ? -13.743 7.476 16.421 1.00 61.22 83 ASN A O 1
ATOM 659 N N . ILE A 1 84 ? -13.962 7.477 14.189 1.00 54.72 84 ILE A N 1
ATOM 660 C CA . ILE A 1 84 ? -15.210 6.714 14.146 1.00 54.72 84 ILE A CA 1
ATOM 661 C C . ILE A 1 84 ? -14.833 5.238 13.974 1.00 54.72 84 ILE A C 1
ATOM 663 O O . ILE A 1 84 ? -14.500 4.786 12.887 1.00 54.72 84 ILE A O 1
ATOM 667 N N . GLN A 1 85 ? -14.837 4.504 15.092 1.00 56.50 85 GLN A N 1
ATOM 668 C CA . GLN A 1 85 ? -14.817 3.033 15.169 1.00 56.50 85 GLN A CA 1
ATOM 669 C C . GLN A 1 85 ? -13.679 2.330 14.397 1.00 56.50 85 GLN A C 1
ATOM 671 O O . GLN A 1 85 ? -13.901 1.438 13.580 1.00 56.50 85 GLN A O 1
ATOM 676 N N . LYS A 1 86 ? -12.432 2.682 14.742 1.00 63.78 86 LYS A N 1
ATOM 677 C CA . LYS A 1 86 ? -11.179 2.128 14.180 1.00 63.78 86 LYS A CA 1
ATOM 678 C C . LYS A 1 86 ? -11.150 0.593 14.058 1.00 63.78 86 LYS A C 1
ATOM 680 O O . LYS A 1 86 ? -10.607 0.068 13.095 1.00 63.78 86 LYS A O 1
ATOM 685 N N . THR A 1 87 ? -11.737 -0.119 15.018 1.00 63.44 87 THR A N 1
ATOM 686 C CA . THR A 1 87 ? -11.788 -1.589 15.034 1.00 63.44 87 THR A CA 1
ATOM 687 C C . THR A 1 87 ? -12.667 -2.155 13.914 1.00 63.44 87 THR A C 1
ATOM 689 O O . THR A 1 87 ? -12.261 -3.090 13.241 1.00 63.44 87 THR A O 1
ATOM 692 N N . ILE A 1 88 ? -13.821 -1.537 13.644 1.00 66.88 88 ILE A N 1
ATOM 693 C CA . ILE A 1 88 ? -14.785 -2.023 12.642 1.00 66.88 88 ILE A CA 1
ATOM 694 C C . ILE A 1 88 ? -14.260 -1.807 11.219 1.00 66.88 88 ILE A C 1
ATOM 696 O O . ILE A 1 88 ? -14.428 -2.668 10.360 1.00 66.88 88 ILE A O 1
ATOM 700 N N . ALA A 1 89 ? -13.567 -0.691 10.976 1.00 66.56 89 ALA A N 1
ATOM 701 C CA . ALA A 1 89 ? -12.901 -0.439 9.698 1.00 66.56 89 ALA A CA 1
ATOM 702 C C . ALA A 1 89 ? -11.815 -1.487 9.393 1.00 66.56 89 ALA A C 1
ATOM 704 O O . ALA A 1 89 ? -11.692 -1.953 8.261 1.00 66.56 89 ALA A O 1
ATOM 705 N N . LEU A 1 90 ? -11.042 -1.874 10.414 1.00 66.19 90 LEU A N 1
ATOM 706 C CA . LEU A 1 90 ? -10.001 -2.892 10.289 1.00 66.19 90 LEU A CA 1
ATOM 707 C C . LEU A 1 90 ? -10.598 -4.285 10.043 1.00 66.19 90 LEU A C 1
ATOM 709 O O . LEU A 1 90 ? -10.120 -5.005 9.169 1.00 66.19 90 LEU A O 1
ATOM 713 N N . ASP A 1 91 ? -11.664 -4.636 10.764 1.00 74.75 91 ASP A N 1
ATOM 714 C CA . ASP A 1 91 ? -12.376 -5.901 10.569 1.00 74.75 91 ASP A CA 1
ATOM 715 C C . ASP A 1 91 ? -12.966 -5.997 9.149 1.00 74.75 91 ASP A C 1
ATOM 717 O O . ASP A 1 91 ? -12.836 -7.033 8.495 1.00 74.75 91 ASP A O 1
ATOM 721 N N . ALA A 1 92 ? -13.526 -4.902 8.617 1.00 73.19 92 ALA A N 1
ATOM 722 C CA . ALA A 1 92 ? -14.041 -4.846 7.247 1.00 73.19 92 ALA A CA 1
ATOM 723 C C . ALA A 1 92 ? -12.940 -5.052 6.188 1.00 73.19 92 ALA A C 1
ATOM 725 O O . ALA A 1 92 ? -13.129 -5.817 5.241 1.00 73.19 92 ALA A O 1
ATOM 726 N N . LEU A 1 93 ? -11.768 -4.431 6.371 1.00 68.81 93 LEU A N 1
ATOM 727 C CA . LEU A 1 93 ? -10.622 -4.606 5.473 1.00 68.81 93 LEU A CA 1
ATOM 728 C C . LEU A 1 93 ? -10.129 -6.060 5.448 1.00 68.81 93 LEU A C 1
ATOM 730 O O . LEU A 1 93 ? 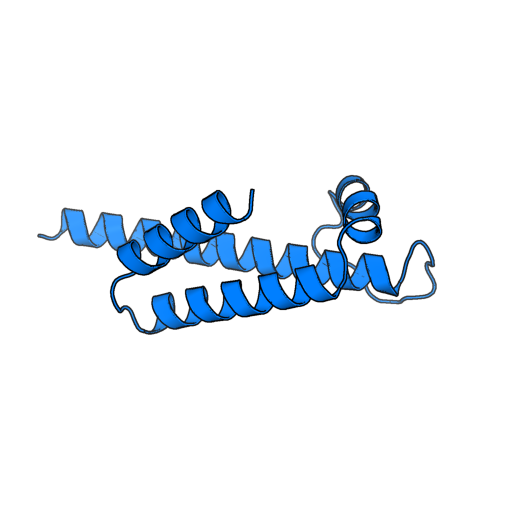-9.844 -6.601 4.381 1.00 68.81 93 LEU A O 1
ATOM 734 N N . ILE A 1 94 ? -10.030 -6.705 6.614 1.00 77.62 94 ILE A N 1
ATOM 735 C CA . ILE A 1 94 ? -9.583 -8.102 6.722 1.00 77.62 94 ILE A CA 1
ATOM 736 C C . ILE A 1 94 ? -10.562 -9.046 6.011 1.00 77.62 94 ILE A C 1
ATOM 738 O O . ILE A 1 94 ? -10.125 -9.991 5.349 1.00 77.62 94 ILE A O 1
ATOM 742 N N . VAL A 1 95 ? -11.870 -8.794 6.121 1.00 77.94 95 VAL A N 1
ATOM 743 C CA . VAL A 1 95 ? -12.908 -9.578 5.432 1.00 77.94 95 VAL A CA 1
ATOM 744 C C . VAL A 1 95 ? -12.817 -9.407 3.913 1.00 77.94 95 VAL A C 1
ATOM 746 O O . VAL A 1 95 ? -12.812 -10.409 3.199 1.00 77.94 95 VAL A O 1
ATOM 749 N N . GLU A 1 96 ? -12.678 -8.176 3.409 1.00 72.94 96 GLU A N 1
ATOM 750 C CA . GLU A 1 96 ? -12.550 -7.930 1.964 1.00 72.94 96 GLU A CA 1
ATOM 751 C C . GLU A 1 96 ? -11.274 -8.546 1.376 1.00 72.94 96 GLU A C 1
ATOM 753 O O . GLU A 1 96 ? -11.322 -9.158 0.310 1.00 72.94 96 GLU A O 1
ATOM 758 N N . LEU A 1 97 ? -10.139 -8.440 2.074 1.00 70.69 97 LEU A N 1
ATOM 759 C CA . LEU A 1 97 ? -8.872 -9.005 1.600 1.00 70.69 97 LEU A CA 1
ATOM 760 C C . LEU A 1 97 ? -8.880 -10.539 1.584 1.00 70.69 97 LEU A C 1
ATOM 762 O O . LEU A 1 97 ? -8.264 -11.135 0.706 1.00 70.69 97 LEU A O 1
ATOM 766 N N . ARG A 1 98 ? -9.589 -11.188 2.517 1.00 73.38 98 ARG A N 1
ATOM 767 C CA . ARG A 1 98 ? -9.752 -12.652 2.518 1.00 73.38 98 ARG A CA 1
ATOM 768 C C . ARG A 1 98 ? -10.687 -13.155 1.426 1.00 73.38 98 ARG A C 1
ATOM 770 O O . ARG A 1 98 ? -10.492 -14.269 0.969 1.00 73.38 98 ARG A O 1
ATOM 777 N N . GLY A 1 99 ? -11.689 -12.369 1.038 1.00 63.12 99 GLY A N 1
ATOM 778 C CA . GLY A 1 99 ? -12.608 -12.723 -0.049 1.00 63.12 99 GLY A CA 1
ATOM 779 C C . GLY A 1 99 ? -12.049 -12.468 -1.451 1.00 63.12 99 GLY A C 1
ATOM 780 O O . GLY A 1 99 ? -12.660 -12.881 -2.431 1.00 63.12 99 GLY A O 1
ATOM 781 N N . ALA A 1 100 ? -10.920 -11.763 -1.551 1.00 55.47 100 ALA A N 1
ATOM 782 C CA . ALA A 1 100 ? -10.223 -11.489 -2.805 1.00 55.47 100 ALA A CA 1
ATOM 783 C C . ALA A 1 100 ? -9.096 -12.499 -3.120 1.00 55.47 100 ALA A C 1
ATOM 785 O O . ALA A 1 100 ? -8.444 -12.361 -4.157 1.00 55.47 100 ALA A O 1
ATOM 786 N N . LEU A 1 101 ? -8.873 -13.477 -2.231 1.00 47.66 101 LEU A N 1
ATOM 787 C CA . LEU A 1 101 ? -8.055 -14.679 -2.440 1.00 47.66 101 LEU A CA 1
ATOM 788 C C . LEU A 1 101 ? -8.956 -15.852 -2.835 1.00 47.66 101 LEU A C 1
ATOM 790 O O . LEU A 1 101 ? -8.521 -16.634 -3.707 1.00 47.66 101 LEU A O 1
#